Protein AF-A0A9R0SMZ5-F1 (afdb_monomer_lite)

Radius of gyration: 18.43 Å; chains: 1; bounding box: 36×22×50 Å

pLDDT: mean 78.42, std 13.92, range [36.47, 93.88]

InterPro domains:
  IPR006297 Elongation factor 4 [PTHR43512] (7-61)
  IPR013842 GTP-binding protein LepA, C-terminal [PF06421] (8-60)

Organism: Triticum turgidum subsp. durum (NCBI:txid4567)

Sequence (65 aa):
MSSYVISSLSAMRKNVLAKCYGGDITRKKKLLEKQKEGKKRMKRVGSVDIPQEAFHELLKVSSSK

Foldseek 3Di:
DDQDDDPDDPDDDDPQCPPVPDDPVVVVVVSVVVRVVVVVVCVVPDRDDDDPVVVVVVVVVVVVD

Secondary structure (DSSP, 8-state):
--------PPPP---TTTT--S--HHHHHHHHHHHHHHHHHHHHH---PPPHHHHHHHHHHHH--

Structure (mmCIF, N/CA/C/O backbone):
data_AF-A0A9R0SMZ5-F1
#
_entry.id   AF-A0A9R0SMZ5-F1
#
loop_
_atom_site.group_PDB
_atom_site.id
_atom_site.type_symbol
_atom_site.label_atom_id
_atom_site.label_alt_id
_atom_site.label_comp_id
_atom_site.label_asym_id
_atom_site.label_entity_id
_atom_site.label_seq_id
_atom_site.pdbx_PDB_ins_code
_atom_site.Cartn_x
_atom_site.Cartn_y
_atom_site.Cartn_z
_atom_site.occupancy
_atom_site.B_iso_or_equiv
_atom_site.auth_seq_id
_atom_site.auth_comp_id
_atom_site.auth_asym_id
_atom_site.auth_atom_id
_atom_site.pdbx_PDB_model_num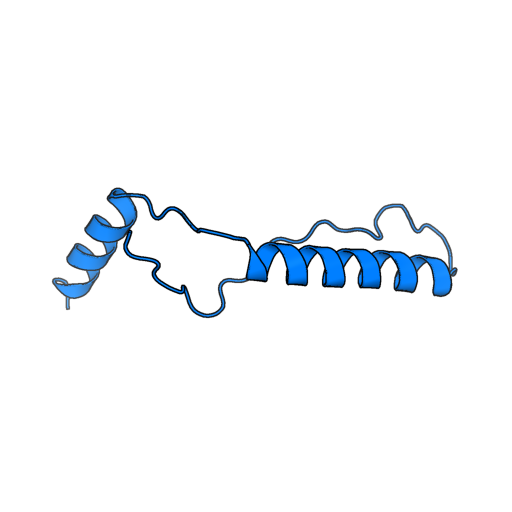
ATOM 1 N N . MET A 1 1 ? -21.068 9.732 15.244 1.00 42.34 1 MET A N 1
ATOM 2 C CA . MET A 1 1 ? -19.930 9.424 14.352 1.00 42.34 1 MET A CA 1
ATOM 3 C C . MET A 1 1 ? -18.645 9.468 15.160 1.00 42.34 1 MET A C 1
ATOM 5 O O . MET A 1 1 ? -17.995 10.502 15.210 1.00 42.34 1 MET A O 1
ATOM 9 N N . SER A 1 2 ? -18.332 8.386 15.875 1.00 36.47 2 SER A N 1
ATOM 10 C CA . SER A 1 2 ? -17.104 8.325 16.671 1.00 36.47 2 SER A CA 1
ATOM 11 C C . SER A 1 2 ? -15.979 7.786 15.792 1.00 36.47 2 SER A C 1
ATOM 13 O O . SER A 1 2 ? -15.866 6.583 15.572 1.00 36.47 2 SER A O 1
ATOM 15 N N . SER A 1 3 ? -15.202 8.687 15.199 1.00 46.03 3 SER A N 1
ATOM 16 C CA . SER A 1 3 ? -14.008 8.354 14.427 1.00 46.03 3 SER A CA 1
ATOM 17 C C . SER A 1 3 ? -12.861 8.023 15.387 1.00 46.03 3 SER A C 1
ATOM 19 O O . SER A 1 3 ? -12.122 8.911 15.807 1.00 46.03 3 SER A O 1
ATOM 21 N N . TYR A 1 4 ? -12.724 6.749 15.759 1.00 52.25 4 TYR A N 1
ATOM 22 C CA . TYR A 1 4 ? -11.580 6.255 16.527 1.00 52.25 4 TYR A CA 1
ATOM 23 C C . TYR A 1 4 ? -10.388 6.009 15.590 1.00 52.25 4 TYR A C 1
ATOM 25 O O . TYR A 1 4 ? -10.469 5.226 14.644 1.00 52.25 4 TYR A O 1
ATOM 33 N N . VAL A 1 5 ? -9.263 6.684 15.841 1.00 47.88 5 VAL A N 1
ATOM 34 C CA . VAL A 1 5 ? -8.008 6.468 15.108 1.00 47.88 5 VAL A CA 1
ATOM 35 C C . VAL A 1 5 ? -7.307 5.247 15.696 1.00 47.88 5 VAL A C 1
ATOM 37 O O . VAL A 1 5 ? -6.725 5.319 16.775 1.00 47.88 5 VAL A O 1
ATOM 40 N N . ILE A 1 6 ? -7.334 4.127 14.976 1.00 54.34 6 ILE A N 1
ATOM 41 C CA . ILE A 1 6 ? -6.541 2.948 15.331 1.00 54.34 6 ILE A CA 1
ATOM 42 C C . ILE A 1 6 ? -5.070 3.244 15.003 1.00 54.34 6 ILE A C 1
ATOM 44 O O . ILE A 1 6 ? -4.697 3.442 13.841 1.00 54.34 6 ILE A O 1
ATOM 48 N N . SER A 1 7 ? -4.222 3.310 16.025 1.00 56.84 7 SER A N 1
ATOM 49 C CA . SER A 1 7 ? -2.787 3.539 15.879 1.00 56.84 7 SER A CA 1
ATOM 50 C C . SER A 1 7 ? -2.093 2.325 15.236 1.00 56.84 7 SER A C 1
ATOM 52 O O . SER A 1 7 ? -2.159 1.197 15.708 1.00 56.84 7 SER A O 1
ATOM 54 N N . SER A 1 8 ? -1.448 2.591 14.094 1.00 64.94 8 SER A N 1
ATOM 55 C CA . SER A 1 8 ? -0.479 1.753 13.362 1.00 64.94 8 SER A CA 1
ATOM 56 C C . SER A 1 8 ? -0.776 0.253 13.193 1.00 64.94 8 SER A C 1
ATOM 58 O O . SER A 1 8 ? 0.124 -0.570 13.362 1.00 64.94 8 SER A O 1
ATOM 60 N N . LEU A 1 9 ? -1.981 -0.124 12.753 1.00 71.69 9 LEU A N 1
ATOM 61 C CA . LEU A 1 9 ? -2.183 -1.466 12.190 1.00 71.69 9 LEU A CA 1
ATOM 62 C C . LEU A 1 9 ? -1.340 -1.664 10.921 1.00 71.69 9 LEU A C 1
ATOM 64 O O . LEU A 1 9 ? -1.193 -0.757 10.091 1.00 71.69 9 LEU A O 1
ATOM 68 N N . SER A 1 10 ? -0.790 -2.871 10.757 1.00 73.62 10 SER A N 1
ATOM 69 C CA . SER A 1 10 ? -0.008 -3.210 9.569 1.00 73.62 10 SER A CA 1
ATOM 70 C C . SER A 1 10 ? -0.887 -3.138 8.314 1.00 73.62 10 SER A C 1
ATOM 72 O O . SER A 1 10 ? -1.955 -3.738 8.221 1.00 73.62 10 SER A O 1
ATOM 74 N N . ALA A 1 11 ? -0.458 -2.340 7.335 1.00 77.12 11 ALA A N 1
ATOM 75 C CA . ALA A 1 11 ? -1.256 -2.103 6.142 1.00 77.12 11 ALA A CA 1
ATOM 76 C C . ALA A 1 11 ? -1.062 -3.234 5.126 1.00 77.12 11 ALA A C 1
ATOM 78 O O . ALA A 1 11 ? 0.032 -3.369 4.561 1.00 77.12 11 ALA A O 1
ATOM 79 N N . MET A 1 12 ? -2.141 -3.941 4.781 1.00 83.19 12 MET A N 1
ATOM 80 C CA . MET A 1 12 ? -2.139 -4.890 3.663 1.00 83.19 12 MET A CA 1
ATOM 81 C C . MET A 1 12 ? -1.566 -4.240 2.389 1.00 83.19 12 MET A C 1
ATOM 83 O O . MET A 1 12 ? -1.781 -3.053 2.101 1.00 83.19 12 MET A O 1
ATOM 87 N N . ARG A 1 13 ? -0.746 -4.982 1.636 1.00 86.12 13 ARG A N 1
ATOM 88 C CA . ARG A 1 13 ? -0.140 -4.511 0.379 1.00 86.12 13 ARG A CA 1
ATOM 89 C C . ARG A 1 13 ? -0.155 -5.606 -0.675 1.00 86.12 13 ARG A C 1
ATOM 91 O O . ARG A 1 13 ? 0.256 -6.730 -0.418 1.00 86.12 13 ARG A O 1
ATOM 98 N N . LY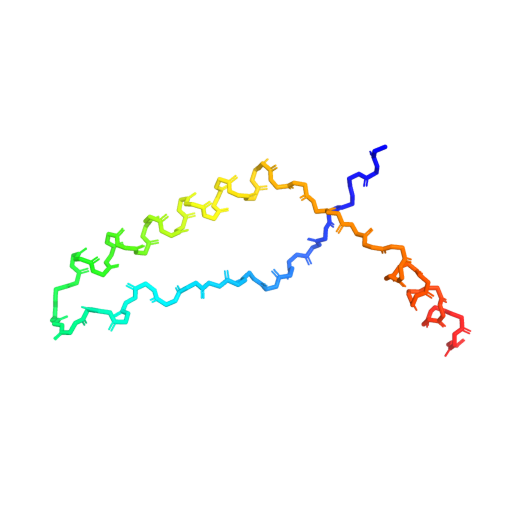S A 1 14 ? -0.539 -5.242 -1.897 1.00 89.31 14 LYS A N 1
ATOM 99 C CA . LYS A 1 14 ? -0.338 -6.088 -3.075 1.00 89.31 14 LYS A CA 1
ATOM 100 C C . LYS A 1 14 ? 1.151 -6.156 -3.419 1.00 89.31 14 LYS A C 1
ATOM 102 O O . LYS A 1 14 ? 1.834 -5.126 -3.397 1.00 89.31 14 LYS A O 1
ATOM 107 N N . ASN A 1 15 ? 1.640 -7.333 -3.806 1.00 88.88 15 ASN A N 1
ATOM 108 C CA . ASN A 1 15 ? 2.964 -7.463 -4.408 1.00 88.88 15 ASN A CA 1
ATOM 109 C C . ASN A 1 15 ? 2.944 -6.909 -5.844 1.00 88.88 15 ASN A C 1
ATOM 111 O O . ASN A 1 15 ? 2.630 -7.614 -6.801 1.00 88.88 15 ASN A O 1
ATOM 115 N N . VAL A 1 16 ? 3.261 -5.620 -5.994 1.00 88.38 16 VAL A N 1
ATOM 116 C CA . VAL A 1 16 ? 3.269 -4.936 -7.300 1.00 88.38 16 VAL A CA 1
ATOM 117 C C . VAL A 1 16 ? 4.405 -5.393 -8.219 1.00 88.38 16 VAL A C 1
ATOM 119 O O . VAL A 1 16 ? 4.377 -5.085 -9.404 1.00 88.38 16 VAL A O 1
ATOM 122 N N . LEU A 1 17 ? 5.382 -6.144 -7.705 1.00 87.81 17 LEU A N 1
ATOM 123 C CA . LEU A 1 17 ? 6.580 -6.552 -8.444 1.00 87.81 17 LEU A CA 1
ATOM 124 C C . LEU A 1 17 ? 6.501 -7.968 -9.012 1.00 87.81 17 LEU A C 1
ATOM 126 O O . LEU A 1 17 ? 7.425 -8.384 -9.698 1.00 87.81 17 LEU A O 1
ATOM 130 N N . ALA A 1 18 ? 5.404 -8.692 -8.785 1.00 87.62 18 ALA A N 1
ATOM 131 C CA . ALA A 1 18 ? 5.264 -10.086 -9.209 1.00 87.62 18 ALA A CA 1
ATOM 132 C C . ALA A 1 18 ? 5.450 -10.304 -10.726 1.00 87.62 18 ALA A C 1
ATOM 134 O O . ALA A 1 18 ? 5.863 -11.380 -11.135 1.00 87.62 18 ALA A O 1
ATOM 135 N N . LYS A 1 19 ? 5.175 -9.284 -11.555 1.00 85.06 19 LYS A N 1
ATOM 136 C CA . LYS A 1 19 ? 5.357 -9.321 -13.022 1.00 85.06 19 LYS A CA 1
ATOM 137 C C . LYS A 1 19 ? 6.652 -8.650 -13.508 1.00 85.06 19 LYS A C 1
ATOM 139 O O . LYS A 1 19 ? 6.862 -8.476 -14.710 1.00 85.06 19 LYS A O 1
ATOM 144 N N . CYS A 1 20 ? 7.511 -8.211 -12.590 1.00 86.69 20 CYS A N 1
ATOM 145 C CA . CYS A 1 20 ? 8.780 -7.572 -12.919 1.00 86.69 20 CYS A CA 1
ATOM 146 C C . CYS A 1 20 ? 9.890 -8.614 -13.083 1.00 86.69 20 CYS A C 1
ATOM 148 O O . CYS A 1 20 ? 10.792 -8.688 -12.261 1.00 86.69 20 CYS A O 1
ATOM 150 N N . TYR A 1 21 ? 9.830 -9.389 -14.167 1.00 78.94 21 TYR A N 1
ATOM 151 C CA . TYR A 1 21 ? 10.780 -10.468 -14.477 1.00 78.94 21 TYR A CA 1
ATOM 152 C C . TYR A 1 21 ? 12.149 -9.991 -15.011 1.00 78.94 21 TYR A C 1
ATOM 154 O O . TYR A 1 21 ? 12.860 -10.760 -15.643 1.00 78.94 21 TYR A O 1
ATOM 162 N N . GLY A 1 22 ? 12.523 -8.724 -14.804 1.00 83.81 22 GLY A N 1
ATOM 163 C CA . GLY A 1 22 ? 13.748 -8.144 -15.364 1.00 83.81 22 GLY A CA 1
ATOM 164 C C . GLY A 1 22 ? 14.384 -7.093 -14.458 1.00 83.81 22 GLY A C 1
ATOM 165 O O . GLY A 1 22 ? 13.764 -6.620 -13.506 1.00 83.81 22 GLY A O 1
ATOM 166 N N . GLY A 1 23 ? 15.619 -6.707 -14.784 1.00 84.12 23 GLY A N 1
ATOM 167 C CA . GLY A 1 23 ? 16.446 -5.768 -14.015 1.00 84.12 23 GLY A CA 1
ATOM 168 C C . GLY A 1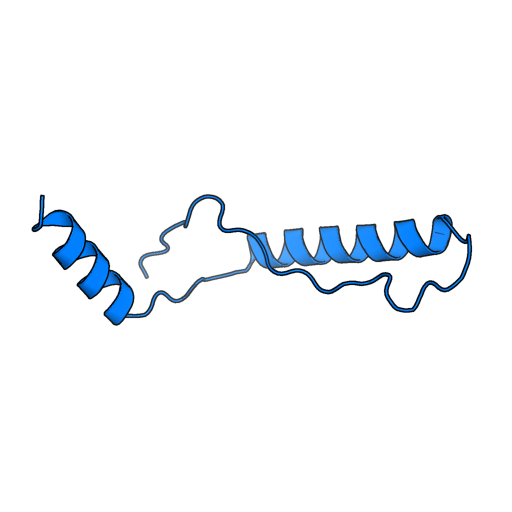 23 ? 16.079 -4.285 -14.151 1.00 84.12 23 GLY A C 1
ATOM 169 O O . GLY A 1 23 ? 16.850 -3.431 -13.726 1.00 84.12 23 GLY A O 1
ATOM 170 N N . ASP A 1 24 ? 14.922 -3.952 -14.733 1.00 85.81 24 ASP A N 1
ATOM 171 C CA . ASP A 1 24 ? 14.471 -2.564 -14.885 1.00 85.81 24 ASP A CA 1
ATOM 172 C C . ASP A 1 24 ? 14.058 -1.963 -13.526 1.00 85.81 24 ASP A C 1
ATOM 174 O O . ASP A 1 24 ? 12.911 -2.056 -13.059 1.00 85.81 24 ASP A O 1
ATOM 178 N N . ILE A 1 25 ? 15.037 -1.326 -12.881 1.00 87.75 25 ILE A N 1
ATOM 179 C CA . ILE A 1 25 ? 14.895 -0.626 -11.601 1.00 87.75 25 ILE A CA 1
ATOM 180 C C . ILE A 1 25 ? 13.904 0.538 -11.721 1.00 87.75 25 ILE A C 1
ATOM 182 O O . ILE A 1 25 ? 13.164 0.816 -10.770 1.00 87.75 25 ILE A O 1
ATOM 186 N N . THR A 1 26 ? 13.847 1.202 -12.874 1.00 90.75 26 THR A N 1
ATOM 187 C CA . THR A 1 26 ? 12.970 2.354 -13.109 1.00 90.75 26 THR A CA 1
ATOM 188 C C . THR A 1 26 ? 11.507 1.926 -13.050 1.00 90.75 26 THR A C 1
ATOM 190 O O . THR A 1 26 ? 10.701 2.554 -12.350 1.00 90.75 26 THR A O 1
ATOM 193 N N . ARG A 1 27 ? 11.161 0.793 -13.673 1.00 91.12 27 ARG A N 1
ATOM 194 C CA . ARG A 1 27 ? 9.807 0.222 -13.602 1.00 91.12 27 ARG A CA 1
ATOM 195 C C . ARG A 1 27 ? 9.426 -0.189 -12.180 1.00 91.12 27 ARG A C 1
ATOM 197 O O . ARG A 1 27 ? 8.312 0.105 -11.738 1.00 91.12 27 ARG A O 1
ATOM 204 N N . LYS A 1 28 ? 10.352 -0.800 -11.432 1.00 91.56 28 LYS A N 1
ATOM 205 C CA . LYS A 1 28 ? 10.148 -1.151 -10.013 1.00 91.56 28 LYS A CA 1
ATOM 206 C C . LYS A 1 28 ? 9.877 0.089 -9.154 1.00 91.56 28 LYS A C 1
ATOM 208 O O . LYS A 1 28 ? 8.906 0.092 -8.396 1.00 91.56 28 LYS A O 1
ATOM 213 N N . LYS A 1 29 ? 10.677 1.151 -9.302 1.00 92.31 29 LYS A N 1
ATOM 214 C CA . LYS A 1 29 ? 10.492 2.421 -8.576 1.00 92.31 29 LYS A CA 1
ATOM 215 C C . LYS A 1 29 ? 9.134 3.052 -8.886 1.00 92.31 29 LYS A C 1
ATOM 217 O O . LYS A 1 29 ? 8.388 3.362 -7.962 1.00 92.31 29 LYS A O 1
ATOM 222 N N . LYS A 1 30 ? 8.756 3.134 -10.166 1.00 93.56 30 LYS A N 1
ATOM 223 C CA . LYS A 1 30 ? 7.461 3.689 -10.598 1.00 93.56 30 LYS A CA 1
ATOM 224 C C . LYS A 1 30 ? 6.265 2.973 -9.958 1.00 93.56 30 LYS A C 1
ATOM 226 O O . LYS A 1 30 ? 5.303 3.620 -9.552 1.00 93.56 30 LYS A O 1
ATOM 231 N N . LEU A 1 31 ? 6.311 1.644 -9.858 1.00 93.31 31 LEU A N 1
ATOM 232 C CA . LEU A 1 31 ? 5.239 0.854 -9.239 1.00 93.31 31 LEU A CA 1
ATOM 233 C C . LEU A 1 31 ? 5.143 1.077 -7.724 1.00 93.31 31 LEU A C 1
ATOM 235 O O . LEU A 1 31 ? 4.039 1.139 -7.180 1.00 93.31 31 LEU A O 1
ATOM 239 N N . LEU A 1 32 ? 6.286 1.217 -7.050 1.00 92.31 32 LEU A N 1
ATOM 240 C CA . LEU A 1 32 ? 6.337 1.483 -5.614 1.00 92.31 32 LEU A CA 1
ATOM 241 C C . LEU A 1 32 ? 5.842 2.892 -5.272 1.00 92.31 32 LEU A C 1
ATOM 243 O O . LEU A 1 32 ? 5.087 3.036 -4.313 1.00 92.31 32 LEU A O 1
ATOM 247 N N . GLU A 1 33 ? 6.193 3.906 -6.064 1.00 93.88 33 GLU A N 1
ATOM 248 C CA . GLU A 1 33 ? 5.709 5.276 -5.838 1.00 93.88 33 GLU A CA 1
ATOM 249 C C . GLU A 1 33 ? 4.188 5.372 -5.998 1.00 93.88 33 GLU A C 1
ATOM 251 O O . GLU A 1 33 ? 3.506 5.858 -5.094 1.00 93.88 33 GLU A O 1
ATOM 256 N N . LYS A 1 34 ? 3.620 4.749 -7.039 1.00 93.44 34 LYS A N 1
ATOM 257 C CA . LYS A 1 34 ? 2.157 4.649 -7.194 1.00 93.44 34 LYS A CA 1
ATOM 258 C C . LYS A 1 34 ? 1.477 3.975 -5.999 1.00 93.44 34 LYS A C 1
ATOM 260 O O . LYS A 1 34 ? 0.413 4.408 -5.556 1.00 93.44 34 LYS A O 1
ATOM 265 N N . GLN A 1 35 ? 2.078 2.912 -5.455 1.00 92.75 35 GLN A N 1
ATOM 266 C CA . GLN A 1 35 ? 1.543 2.233 -4.272 1.00 92.75 35 GLN A CA 1
ATOM 267 C C . GLN A 1 35 ? 1.587 3.136 -3.029 1.00 92.75 35 GLN A C 1
ATOM 269 O O . GLN A 1 35 ? 0.622 3.161 -2.259 1.00 92.75 35 GLN A O 1
ATOM 274 N N . LYS A 1 36 ? 2.680 3.882 -2.827 1.00 91.19 36 LYS A N 1
ATOM 275 C CA . LYS A 1 36 ? 2.820 4.825 -1.707 1.00 91.19 36 LYS A CA 1
ATOM 276 C C . LYS A 1 36 ? 1.795 5.953 -1.792 1.00 91.19 36 LYS A C 1
ATOM 278 O O . LYS A 1 36 ? 1.138 6.243 -0.794 1.00 91.19 36 LYS A O 1
ATOM 283 N N . GLU A 1 37 ? 1.628 6.563 -2.960 1.00 92.69 37 GLU A N 1
ATOM 284 C CA . GLU A 1 37 ? 0.651 7.635 -3.189 1.00 92.69 37 GLU A CA 1
ATOM 285 C C . GLU A 1 37 ? -0.785 7.156 -2.960 1.00 92.69 37 GLU A C 1
ATOM 287 O O . GLU A 1 37 ? -1.545 7.801 -2.231 1.00 92.69 37 GLU A O 1
ATOM 292 N N . GLY A 1 38 ? -1.130 5.979 -3.494 1.00 90.12 38 GLY A N 1
ATOM 293 C CA . GLY A 1 38 ? -2.427 5.347 -3.258 1.00 90.12 38 GLY A CA 1
ATOM 294 C C . GLY A 1 38 ? -2.693 5.125 -1.769 1.00 90.12 38 GLY A C 1
ATOM 295 O O . GLY A 1 38 ? -3.753 5.500 -1.268 1.00 90.12 38 GLY A O 1
ATOM 296 N N . LYS A 1 39 ? -1.707 4.608 -1.021 1.00 88.81 39 LYS A N 1
ATOM 297 C CA . LYS A 1 39 ? -1.824 4.438 0.438 1.00 88.81 39 LYS A CA 1
ATOM 298 C C . LYS A 1 39 ? -1.957 5.764 1.189 1.00 88.81 39 LYS A C 1
ATOM 300 O O . LYS A 1 39 ? -2.785 5.853 2.093 1.00 88.81 39 LYS A O 1
ATOM 305 N N . LYS A 1 40 ? -1.206 6.805 0.814 1.00 87.31 40 LYS A N 1
ATOM 306 C CA . LYS A 1 40 ? -1.346 8.150 1.407 1.00 87.31 40 LYS A CA 1
ATOM 307 C C . LYS A 1 40 ? -2.746 8.724 1.179 1.00 87.31 40 LYS A C 1
ATOM 309 O O . LYS A 1 40 ? -3.294 9.368 2.069 1.00 87.31 40 LYS A O 1
ATOM 314 N N . ARG A 1 41 ? -3.341 8.486 0.005 1.00 87.38 41 ARG A N 1
ATOM 315 C CA . ARG A 1 41 ? -4.722 8.894 -0.291 1.00 87.38 41 ARG A CA 1
ATOM 316 C C . ARG A 1 41 ? -5.737 8.109 0.540 1.00 87.38 41 ARG A C 1
ATOM 318 O O . ARG A 1 41 ? -6.584 8.735 1.165 1.00 87.38 41 ARG A O 1
ATOM 325 N N . MET A 1 42 ? -5.606 6.783 0.617 1.00 83.00 42 MET A N 1
ATOM 326 C CA . MET A 1 42 ? -6.490 5.942 1.438 1.00 83.00 42 MET A CA 1
ATOM 327 C C . MET A 1 42 ? -6.422 6.312 2.923 1.00 83.00 42 MET A C 1
ATOM 329 O O . MET A 1 42 ? -7.453 6.362 3.575 1.00 83.00 42 MET A O 1
ATOM 333 N N . LYS A 1 43 ? -5.241 6.668 3.448 1.00 81.31 43 LYS A N 1
ATOM 334 C CA . LYS A 1 43 ? -5.100 7.127 4.839 1.00 81.31 43 LYS A CA 1
ATOM 335 C C . LYS A 1 43 ? -5.827 8.452 5.116 1.00 81.31 43 LYS A C 1
ATOM 337 O O . LYS A 1 43 ? -6.278 8.656 6.232 1.00 81.31 43 LYS A O 1
ATOM 342 N N . ARG A 1 44 ? -5.917 9.355 4.129 1.00 78.88 44 ARG A N 1
ATOM 343 C CA . ARG A 1 44 ? -6.597 10.655 4.291 1.00 78.88 44 ARG A CA 1
ATOM 344 C C . ARG A 1 44 ? -8.120 10.554 4.233 1.00 78.88 44 ARG A C 1
ATOM 346 O O . ARG A 1 44 ? -8.785 11.361 4.859 1.00 78.88 44 ARG A O 1
ATOM 353 N N . VAL A 1 45 ? -8.645 9.618 3.443 1.00 77.31 45 VAL A N 1
ATOM 354 C CA . VAL A 1 45 ? -10.089 9.506 3.154 1.00 77.31 45 VAL A CA 1
ATOM 355 C C . VAL A 1 45 ? -10.738 8.330 3.895 1.00 77.31 45 VAL A C 1
ATOM 357 O O . VAL A 1 45 ? -11.955 8.259 3.984 1.00 77.31 45 VAL A O 1
ATOM 360 N N . GLY A 1 46 ? -9.947 7.391 4.416 1.00 70.19 46 GLY A N 1
ATOM 361 C CA . GLY A 1 46 ? -10.452 6.160 5.011 1.00 70.19 46 GLY A CA 1
ATOM 362 C C . GLY A 1 46 ? -11.155 6.387 6.345 1.00 70.19 46 GLY A C 1
ATOM 363 O O . GLY A 1 46 ? -10.505 6.676 7.347 1.00 70.19 46 GLY A O 1
ATOM 364 N N . SER A 1 47 ? -12.466 6.171 6.355 1.00 70.00 47 SER A N 1
ATOM 365 C CA . SER A 1 47 ? -13.226 5.823 7.554 1.00 70.00 47 SER A CA 1
ATOM 366 C C . SER A 1 47 ? -13.089 4.318 7.792 1.00 70.00 47 SER A C 1
ATOM 368 O O . SER A 1 47 ? -13.153 3.534 6.845 1.00 70.00 47 SER A O 1
ATOM 370 N N . VAL A 1 48 ? -12.844 3.914 9.037 1.00 71.81 48 VAL A N 1
ATOM 371 C CA . VAL A 1 48 ? -12.806 2.501 9.434 1.00 71.81 48 VAL A CA 1
ATOM 372 C C . VAL A 1 48 ? -14.064 2.222 10.239 1.00 71.81 48 VAL A C 1
ATOM 374 O O . VAL A 1 48 ? -14.233 2.793 11.316 1.00 71.81 48 VAL A O 1
ATOM 377 N N . ASP A 1 49 ? -14.924 1.353 9.720 1.00 76.44 49 ASP A N 1
ATOM 378 C CA . ASP A 1 49 ? -16.075 0.851 10.462 1.00 76.44 49 ASP A CA 1
ATOM 379 C C . ASP A 1 49 ? -15.608 -0.260 11.404 1.00 76.44 49 A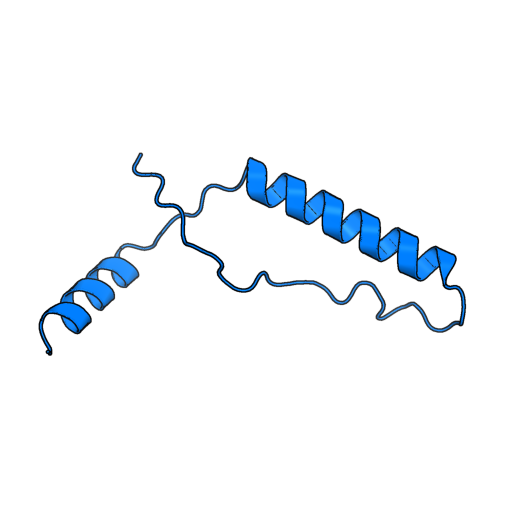SP A C 1
ATOM 381 O O . ASP A 1 49 ? -15.016 -1.255 10.980 1.00 76.44 49 ASP A O 1
ATOM 385 N N . ILE A 1 50 ? -15.833 -0.062 12.703 1.00 77.06 50 ILE A N 1
ATOM 386 C CA . ILE A 1 50 ? -15.484 -1.034 13.740 1.00 77.06 50 ILE A CA 1
ATOM 387 C C . ILE A 1 50 ? -16.740 -1.865 14.036 1.00 77.06 50 ILE A C 1
ATOM 389 O O . ILE A 1 50 ? -17.757 -1.282 14.423 1.00 77.06 50 ILE A O 1
ATOM 393 N N . PRO A 1 51 ? -16.704 -3.201 13.874 1.00 83.38 51 PRO A N 1
ATOM 394 C CA . PRO A 1 51 ? -17.853 -4.047 14.172 1.00 83.38 51 PRO A CA 1
ATOM 395 C C . PRO A 1 51 ? -18.162 -4.054 15.675 1.00 83.38 51 PRO A C 1
ATOM 397 O O . PRO A 1 51 ?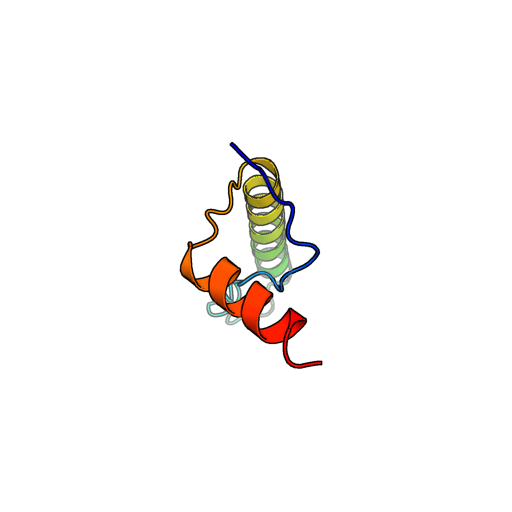 -17.264 -3.954 16.513 1.00 83.38 51 PRO A O 1
ATOM 400 N N . GLN A 1 52 ? -19.439 -4.221 16.025 1.00 80.56 52 GLN A N 1
ATOM 401 C CA . GLN A 1 52 ? -19.904 -4.240 17.419 1.00 80.56 52 GLN A CA 1
ATOM 402 C C . GLN A 1 52 ? -19.257 -5.367 18.246 1.00 80.56 52 GLN A C 1
ATOM 404 O O . GLN A 1 52 ? -18.975 -5.187 19.430 1.00 80.56 52 GLN A O 1
ATOM 409 N N . GLU A 1 53 ? -18.966 -6.502 17.609 1.00 80.12 53 GLU A N 1
ATOM 410 C CA . GLU A 1 53 ? -18.312 -7.666 18.221 1.00 80.12 53 GLU A CA 1
ATOM 411 C C . GLU A 1 53 ? -16.932 -7.321 18.803 1.00 80.12 53 GLU A C 1
ATOM 413 O O . GLU A 1 53 ? -16.621 -7.711 19.928 1.00 80.12 53 GLU A O 1
ATOM 418 N N . ALA A 1 54 ? -16.149 -6.490 18.106 1.00 79.31 54 ALA A N 1
ATOM 419 C CA . ALA A 1 54 ? -14.813 -6.091 18.550 1.00 79.31 54 ALA A CA 1
ATOM 420 C C . ALA A 1 54 ? -14.842 -5.286 19.863 1.00 79.31 54 ALA A C 1
ATOM 422 O O . ALA A 1 54 ? -13.938 -5.403 20.692 1.00 79.31 54 ALA A O 1
ATOM 423 N N . PHE A 1 55 ? -15.898 -4.497 20.097 1.00 78.69 55 PHE A N 1
ATOM 424 C CA . PHE A 1 55 ? -16.080 -3.791 21.369 1.00 78.69 55 PHE A CA 1
ATOM 425 C C . PHE A 1 55 ? -16.428 -4.750 22.512 1.00 78.69 55 PHE A C 1
ATOM 427 O O . PHE A 1 55 ? -15.980 -4.554 23.642 1.00 78.69 55 PHE A O 1
ATOM 434 N N . HIS A 1 56 ? -17.206 -5.796 22.229 1.00 81.88 56 HIS A N 1
ATOM 435 C CA . HIS A 1 56 ? -17.587 -6.788 23.229 1.00 81.88 56 HIS A CA 1
ATOM 436 C C . HIS A 1 56 ? -16.387 -7.634 23.685 1.00 81.88 56 HIS A C 1
ATOM 438 O O . HIS A 1 56 ? -16.255 -7.928 24.875 1.00 81.88 56 HIS A O 1
ATOM 444 N N . GLU A 1 57 ? -15.481 -7.971 22.765 1.00 81.31 57 GLU A N 1
ATOM 445 C CA . GLU A 1 57 ? -14.219 -8.651 23.082 1.00 81.31 57 GLU A CA 1
ATOM 446 C C . GLU A 1 57 ? -13.272 -7.770 23.908 1.00 81.31 57 GLU A C 1
ATOM 448 O O . GLU A 1 57 ? -12.740 -8.231 24.919 1.00 81.31 57 GLU A O 1
ATOM 453 N N . LEU A 1 58 ? -13.121 -6.489 23.547 1.00 79.12 58 LEU A N 1
ATOM 454 C CA . LEU A 1 58 ? -12.320 -5.522 24.313 1.00 79.12 58 LEU A CA 1
ATOM 455 C C . LEU A 1 58 ? -12.761 -5.425 25.781 1.00 79.12 58 LEU A C 1
ATOM 457 O O . LEU A 1 58 ? -11.920 -5.436 26.682 1.00 79.12 58 LEU A O 1
ATOM 461 N N . LEU A 1 59 ? -14.073 -5.367 26.032 1.00 82.75 59 LEU A N 1
ATOM 462 C CA . LEU A 1 59 ? -14.618 -5.289 27.390 1.00 82.75 59 LEU A CA 1
ATOM 463 C C . LEU A 1 59 ? -14.330 -6.563 28.196 1.00 82.75 59 LEU A C 1
ATOM 465 O O . LEU A 1 59 ? -13.877 -6.467 29.337 1.00 82.75 59 LEU A O 1
ATOM 469 N N . LYS A 1 60 ? -14.501 -7.751 27.602 1.00 80.00 60 LYS A N 1
ATOM 470 C CA . LYS A 1 60 ? -14.195 -9.029 28.271 1.00 80.00 60 LYS A CA 1
ATOM 471 C C . LYS A 1 60 ? -12.725 -9.143 28.670 1.00 80.00 60 LYS A C 1
ATOM 473 O O . LYS A 1 60 ? -12.435 -9.550 29.790 1.00 80.00 60 LYS A O 1
ATOM 478 N N . VAL A 1 61 ? -11.816 -8.736 27.783 1.00 74.25 61 VAL A N 1
ATOM 479 C CA . VAL A 1 61 ? -10.366 -8.758 28.038 1.00 74.25 61 VAL A CA 1
ATOM 480 C C . VAL A 1 61 ? -9.965 -7.776 29.149 1.00 74.25 61 VAL A C 1
ATOM 482 O O . VAL A 1 61 ? -9.025 -8.049 29.892 1.00 74.25 61 VAL A O 1
ATOM 485 N N . SER A 1 62 ? -10.673 -6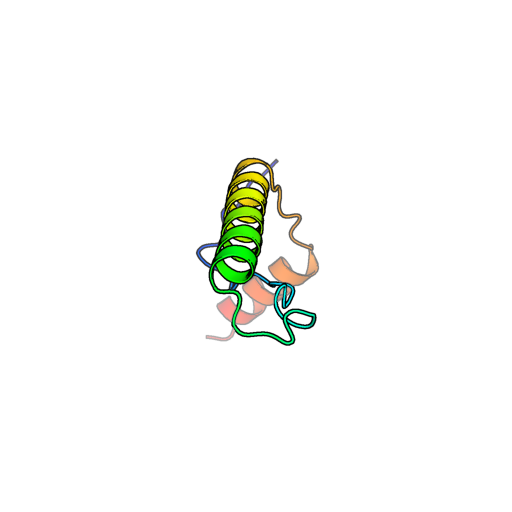.649 29.304 1.00 67.19 62 SER A N 1
ATOM 486 C CA . SER A 1 62 ? -10.412 -5.691 30.391 1.00 67.19 62 SER A CA 1
ATOM 487 C C . SER A 1 62 ? -10.881 -6.160 31.775 1.00 67.19 62 SER A C 1
ATOM 489 O O . SER A 1 62 ? -10.260 -5.791 32.767 1.00 67.19 62 SER A O 1
ATOM 491 N N . SER A 1 63 ? -11.936 -6.981 31.851 1.00 67.25 63 SER A N 1
ATOM 492 C CA . SER A 1 63 ? -12.475 -7.502 33.119 1.00 67.25 63 SER A CA 1
ATOM 493 C C . SER A 1 63 ? -11.826 -8.804 33.590 1.00 67.25 63 SER A C 1
ATOM 495 O O . SER A 1 63 ? -11.990 -9.161 34.751 1.00 67.25 63 SER A O 1
ATOM 497 N N . SER A 1 64 ? -11.110 -9.530 32.727 1.00 57.56 64 SER A N 1
ATOM 498 C CA . SER A 1 64 ? -10.451 -10.797 33.081 1.00 57.56 64 SER A CA 1
ATOM 499 C C . SER A 1 64 ? -9.009 -10.614 33.573 1.00 57.56 64 SER A C 1
ATOM 501 O O . SER A 1 64 ? -8.156 -11.461 33.298 1.00 57.56 64 SER A O 1
ATOM 503 N N . LYS A 1 65 ? -8.716 -9.489 34.228 1.00 48.16 65 LYS A N 1
ATOM 504 C CA . LYS A 1 65 ? -7.394 -9.156 34.759 1.00 48.16 65 LYS A CA 1
ATOM 505 C C . LYS A 1 65 ? -7.443 -9.002 36.267 1.00 48.16 65 LYS A C 1
ATOM 507 O O . LYS A 1 65 ? -8.446 -8.434 36.749 1.00 48.16 65 LYS A O 1
#